Protein AF-A0A963L9Z6-F1 (afdb_monomer_lite)

pLDDT: mean 83.85, std 10.52, range [50.72, 97.0]

Radius of gyration: 15.03 Å; chains: 1; bounding box: 38×27×34 Å

Sequence (95 aa):
MQNASGVPMLTDLGASFPVASTTNVLTLTLLAAPNSSEIGVRVVEEVSGAVVEVMLDSDIPAATQLLSPRNFMNNGATAAAVAYDCSGVYVETDY

Secondary structure (DSSP, 8-state):
---SSSPPPPPP--TTS-TT-SS--EEEEEE--TT-S-EEEEEEETTTTEEEEEEE-SSPPPTTSPP--------TT-SS------S--------

Foldseek 3Di:
DAPVPDDDDDDDLDDVDDPDDPPWDKDWDWDDAQQDLKIWIWIATVPVRDIDIDIDNPRDDGSPDDDDDDDDFDDVPDPDDTDDDDPDDDDDDDD

Structure (mmCIF, N/CA/C/O backbone):
data_AF-A0A963L9Z6-F1
#
_entry.id   AF-A0A963L9Z6-F1
#
loop_
_atom_site.group_PDB
_atom_site.id
_atom_site.type_symbol
_atom_site.label_atom_id
_atom_site.label_alt_id
_atom_site.label_comp_id
_atom_site.label_asym_id
_atom_site.label_entity_id
_atom_site.label_seq_id
_atom_site.pdbx_PDB_ins_code
_atom_site.Cartn_x
_atom_site.Cartn_y
_atom_site.Cartn_z
_atom_site.occupancy
_atom_site.B_iso_or_equiv
_atom_site.auth_seq_id
_atom_site.auth_comp_id
_atom_site.auth_asym_id
_atom_site.auth_atom_id
_atom_site.pdbx_PDB_model_num
ATOM 1 N N . MET A 1 1 ? -1.878 7.179 -8.883 1.00 50.72 1 MET A N 1
ATOM 2 C CA . MET A 1 1 ? -1.533 8.375 -9.684 1.00 50.72 1 MET A CA 1
ATOM 3 C C . MET A 1 1 ? -2.159 8.198 -11.053 1.00 50.72 1 MET A C 1
ATOM 5 O O . MET A 1 1 ? -2.021 7.115 -11.585 1.00 50.72 1 MET A O 1
ATOM 9 N N . GLN A 1 2 ? -2.871 9.200 -11.570 1.00 52.91 2 GLN A N 1
ATOM 10 C CA . GLN A 1 2 ? -3.511 9.175 -12.893 1.00 52.91 2 GLN A CA 1
ATOM 11 C C . GLN A 1 2 ? -2.889 10.277 -13.760 1.00 52.91 2 GLN A C 1
ATOM 13 O O . GLN A 1 2 ? -2.501 11.318 -13.227 1.00 52.91 2 GLN A O 1
ATOM 18 N N . ASN A 1 3 ? -2.858 10.091 -15.080 1.00 52.16 3 ASN A N 1
ATOM 19 C CA . ASN A 1 3 ? -2.522 11.126 -16.076 1.00 52.16 3 ASN A CA 1
ATOM 20 C C . ASN A 1 3 ? -3.589 12.249 -16.183 1.00 52.16 3 ASN A C 1
ATOM 22 O O . ASN A 1 3 ? -3.510 13.090 -17.074 1.00 52.16 3 ASN A O 1
ATOM 26 N N . ALA A 1 4 ? -4.583 12.247 -15.283 1.00 52.44 4 ALA A N 1
ATOM 27 C CA . ALA A 1 4 ? -5.724 13.160 -15.196 1.00 52.44 4 ALA A CA 1
ATOM 28 C C . ALA A 1 4 ? -6.653 13.200 -16.429 1.00 52.44 4 ALA A C 1
ATOM 30 O O . ALA A 1 4 ? -7.527 14.061 -16.488 1.00 52.44 4 ALA A O 1
ATOM 31 N N . SER A 1 5 ? -6.501 12.270 -17.381 1.00 61.84 5 SER A N 1
ATOM 32 C CA . SER A 1 5 ? -7.333 12.178 -18.590 1.00 61.84 5 SER A CA 1
ATOM 33 C C . SER A 1 5 ? -8.230 10.932 -18.638 1.00 61.84 5 SER A C 1
ATOM 35 O O . SER A 1 5 ? -9.165 10.913 -19.439 1.00 61.84 5 SER A O 1
ATOM 37 N N . GLY A 1 6 ? -7.952 9.902 -17.832 1.00 61.50 6 GLY A N 1
ATOM 38 C CA . GLY A 1 6 ? -8.735 8.661 -17.752 1.00 61.50 6 GLY A CA 1
ATOM 39 C C . GLY A 1 6 ? -9.792 8.674 -16.640 1.00 61.50 6 GLY A C 1
ATOM 40 O O . GLY A 1 6 ? -9.677 9.416 -15.664 1.00 61.50 6 GLY A O 1
ATOM 41 N N . VAL A 1 7 ? -10.835 7.848 -16.783 1.00 67.38 7 VAL A N 1
ATOM 42 C CA . VAL A 1 7 ? -11.749 7.526 -15.675 1.00 67.38 7 VAL A CA 1
ATOM 43 C C . VAL A 1 7 ? -11.047 6.476 -14.814 1.00 67.38 7 VAL A C 1
ATOM 45 O O . VAL A 1 7 ? -10.752 5.403 -15.338 1.00 67.38 7 VAL A O 1
ATOM 48 N N . PRO A 1 8 ? -10.781 6.730 -13.521 1.00 66.00 8 PRO A N 1
ATOM 49 C CA . PRO A 1 8 ? -10.142 5.733 -12.679 1.00 66.00 8 PRO A CA 1
ATOM 50 C C . PRO A 1 8 ? -10.985 4.465 -12.626 1.00 66.00 8 PRO A C 1
ATOM 52 O O . PRO A 1 8 ? -12.170 4.516 -12.288 1.00 66.00 8 PRO A O 1
ATOM 55 N N . MET A 1 9 ? -10.358 3.324 -12.905 1.00 70.88 9 MET A N 1
ATOM 56 C CA . MET A 1 9 ? -10.976 2.035 -12.639 1.00 70.88 9 MET A CA 1
ATOM 57 C C . MET A 1 9 ? -11.100 1.856 -11.122 1.00 70.88 9 MET A C 1
ATOM 59 O O . MET A 1 9 ? -10.106 1.841 -10.394 1.00 70.88 9 MET A O 1
ATOM 63 N N . LEU A 1 10 ? -12.338 1.770 -10.638 1.00 78.00 10 LEU A N 1
ATOM 64 C CA . LEU A 1 10 ? -12.641 1.501 -9.236 1.00 78.00 10 LEU A CA 1
ATOM 65 C C . LEU A 1 10 ? -12.721 -0.012 -9.034 1.00 78.00 10 LEU A C 1
ATOM 67 O O . LEU A 1 10 ? -13.474 -0.686 -9.734 1.00 78.00 10 LEU A O 1
ATOM 71 N N . THR A 1 11 ? -11.969 -0.532 -8.067 1.00 83.81 11 THR A N 1
ATOM 72 C CA . THR A 1 11 ? -12.112 -1.919 -7.611 1.00 83.81 11 THR A CA 1
ATOM 73 C C . THR A 1 11 ? -12.847 -1.922 -6.279 1.00 83.81 11 THR A C 1
ATOM 75 O O . THR A 1 11 ? -12.398 -1.283 -5.328 1.00 83.81 11 THR A O 1
ATOM 78 N N . ASP A 1 12 ? -13.968 -2.637 -6.212 1.00 88.06 12 ASP A N 1
ATOM 79 C CA . ASP A 1 12 ? -14.643 -2.927 -4.948 1.00 88.06 12 ASP A CA 1
ATOM 80 C C . ASP A 1 12 ? -13.901 -4.060 -4.223 1.00 88.06 12 ASP A C 1
ATOM 82 O O . ASP A 1 12 ? -13.741 -5.151 -4.769 1.00 88.06 12 ASP A O 1
ATOM 86 N N . LEU A 1 13 ? -13.430 -3.792 -3.003 1.00 88.50 13 LEU A N 1
ATOM 87 C CA . LEU A 1 13 ? -12.720 -4.768 -2.169 1.00 88.50 13 LEU A CA 1
ATOM 88 C C . LEU A 1 13 ? -13.682 -5.684 -1.392 1.00 88.50 13 LEU A C 1
ATOM 90 O O . LEU A 1 13 ? -13.262 -6.691 -0.824 1.00 88.50 13 LEU A O 1
ATOM 94 N N . GLY A 1 14 ? -14.977 -5.359 -1.377 1.00 89.75 14 GLY A N 1
ATOM 95 C CA . GLY A 1 14 ? -16.006 -6.130 -0.697 1.00 89.75 14 GLY A CA 1
ATOM 96 C C . GLY A 1 14 ? -16.056 -5.917 0.820 1.00 89.75 14 GLY A C 1
ATOM 97 O O . GLY A 1 14 ? -15.278 -5.181 1.426 1.00 89.75 14 GLY A O 1
ATOM 98 N N . ALA A 1 15 ? -17.016 -6.592 1.457 1.00 89.75 15 ALA A N 1
ATOM 99 C CA . ALA A 1 15 ? -17.387 -6.355 2.856 1.00 89.75 15 ALA A CA 1
ATOM 100 C C . ALA A 1 15 ? -16.293 -6.692 3.888 1.00 89.75 15 ALA A C 1
ATOM 102 O O . ALA A 1 15 ? -16.364 -6.220 5.021 1.00 89.75 15 ALA A O 1
ATOM 103 N N . SER A 1 16 ? -15.287 -7.488 3.514 1.00 91.88 16 SER A N 1
ATOM 104 C CA . SER A 1 16 ? -14.157 -7.833 4.387 1.00 91.88 16 SER A CA 1
ATOM 105 C C . SER A 1 16 ? -13.175 -6.675 4.612 1.00 91.88 16 SER A C 1
ATOM 107 O O . SER A 1 16 ? -12.308 -6.795 5.469 1.00 91.88 16 SER A O 1
ATOM 109 N N . PHE A 1 17 ? -13.319 -5.554 3.892 1.00 91.56 17 PHE A N 1
ATOM 110 C CA . PHE A 1 17 ? -12.474 -4.361 4.012 1.00 91.56 17 PHE A CA 1
ATOM 111 C C . PHE A 1 17 ? -13.308 -3.167 4.516 1.00 91.56 17 PHE A C 1
ATOM 113 O O . PHE A 1 17 ? -13.852 -2.399 3.718 1.00 91.56 17 PHE A O 1
ATOM 120 N N . PRO A 1 18 ? -13.467 -2.999 5.842 1.00 86.69 18 PRO A N 1
ATOM 121 C CA . PRO A 1 18 ? -14.347 -1.979 6.405 1.00 86.69 18 PRO A CA 1
ATOM 122 C C . PRO A 1 18 ? -13.786 -0.560 6.224 1.00 86.69 18 PRO A C 1
ATOM 124 O O . PRO A 1 18 ? -12.678 -0.248 6.650 1.00 86.69 18 PRO A O 1
ATOM 127 N N . VAL A 1 19 ? -14.597 0.340 5.663 1.00 79.19 19 VAL A N 1
ATOM 128 C CA . VAL A 1 19 ? -14.187 1.702 5.247 1.00 79.19 19 VAL A CA 1
ATOM 129 C C . VAL A 1 19 ? -14.221 2.747 6.382 1.00 79.19 19 VAL A C 1
ATOM 131 O O . VAL A 1 19 ? -13.854 3.900 6.179 1.00 79.19 19 VAL A O 1
ATOM 134 N N . ALA A 1 20 ? -14.676 2.365 7.580 1.00 77.56 20 ALA A N 1
ATOM 135 C CA . ALA A 1 20 ? -14.857 3.266 8.728 1.00 77.56 20 ALA A CA 1
ATOM 136 C C . ALA A 1 20 ? -14.451 2.626 10.068 1.00 77.56 20 ALA A C 1
ATOM 138 O O . ALA A 1 20 ? -14.968 2.991 11.125 1.00 77.56 20 ALA A O 1
ATOM 139 N N . SER A 1 21 ? -13.561 1.635 10.034 1.00 81.12 21 SER A N 1
ATOM 140 C CA . SER A 1 21 ? -13.046 1.049 11.267 1.00 81.12 21 SER A CA 1
ATOM 141 C C . SER A 1 21 ? -11.925 1.895 11.860 1.00 81.12 21 SER A C 1
ATOM 143 O O . SER A 1 21 ? -11.061 2.388 11.144 1.00 81.12 21 SER A O 1
ATOM 145 N N . THR A 1 22 ? -11.914 2.005 13.187 1.00 84.25 22 THR A N 1
ATOM 146 C CA . THR A 1 22 ? -10.843 2.642 13.968 1.00 84.25 22 THR A CA 1
ATOM 147 C C . THR A 1 22 ? -9.832 1.638 14.526 1.00 84.25 22 THR A C 1
ATOM 149 O O . THR A 1 22 ? -8.934 2.020 15.270 1.00 84.25 22 THR A O 1
ATOM 152 N N . THR A 1 23 ? -10.000 0.347 14.224 1.00 89.44 23 THR A N 1
ATOM 153 C CA . THR A 1 23 ? -9.195 -0.745 14.808 1.00 89.44 23 THR A CA 1
ATOM 154 C C . THR A 1 23 ? -8.509 -1.623 13.769 1.00 89.44 23 THR A C 1
ATOM 156 O O . THR A 1 23 ? -7.626 -2.401 14.118 1.00 89.44 23 THR A O 1
ATOM 159 N N . ASN A 1 24 ? -8.902 -1.498 12.501 1.00 91.94 24 ASN A N 1
ATOM 160 C CA . ASN A 1 24 ? -8.323 -2.260 11.405 1.00 91.94 24 ASN A CA 1
ATOM 161 C C . AS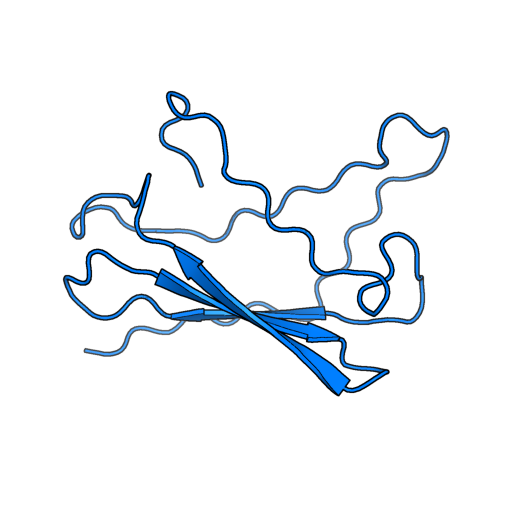N A 1 24 ? -7.116 -1.528 10.815 1.00 91.94 24 ASN A C 1
ATOM 163 O O . ASN A 1 24 ? -7.073 -0.298 10.778 1.00 91.94 24 ASN A O 1
ATOM 167 N N . VAL A 1 25 ? -6.158 -2.306 10.319 1.00 92.38 25 VAL A N 1
ATOM 168 C CA . VAL A 1 25 ? -4.982 -1.815 9.598 1.00 92.38 25 VAL A CA 1
ATOM 169 C C . VAL A 1 25 ? -4.963 -2.490 8.237 1.00 92.38 25 VAL A C 1
ATOM 171 O O . VAL A 1 25 ? -5.208 -3.691 8.132 1.00 92.38 25 VAL A O 1
ATOM 174 N N . LEU A 1 26 ? -4.686 -1.708 7.196 1.00 93.44 26 LEU A N 1
ATOM 175 C CA . LEU A 1 26 ? -4.514 -2.218 5.843 1.00 93.44 26 LEU A CA 1
ATOM 176 C C . LEU A 1 26 ? -3.039 -2.168 5.457 1.00 93.44 26 LEU A C 1
ATOM 178 O O . LEU A 1 26 ? -2.406 -1.117 5.577 1.00 93.44 26 LEU A O 1
ATOM 182 N N . THR A 1 27 ? -2.531 -3.270 4.914 1.00 95.00 27 THR A N 1
ATOM 183 C CA . THR A 1 27 ? -1.240 -3.294 4.220 1.00 95.00 27 THR A CA 1
ATOM 184 C C . THR A 1 27 ? -1.483 -3.292 2.720 1.00 95.00 27 THR A C 1
ATOM 186 O O . THR A 1 27 ? -2.133 -4.189 2.185 1.00 95.00 27 THR A O 1
ATOM 189 N N . LEU A 1 28 ? -0.943 -2.282 2.038 1.00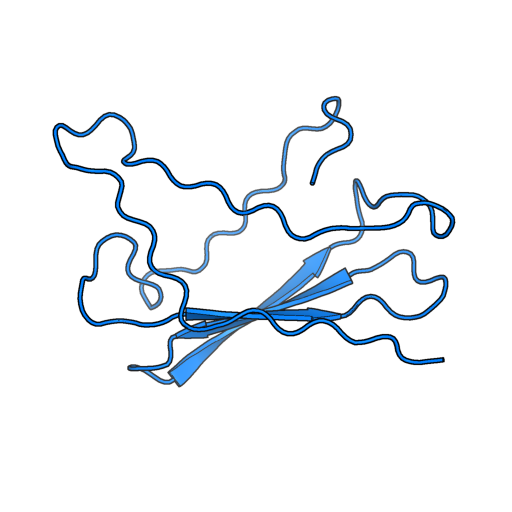 93.50 28 LEU A N 1
ATOM 190 C CA . LEU A 1 28 ? -0.924 -2.183 0.581 1.00 93.50 28 LEU A CA 1
ATOM 191 C C . LEU A 1 28 ? 0.467 -2.556 0.062 1.00 93.50 28 LEU A C 1
ATOM 193 O O . LEU A 1 28 ? 1.460 -1.942 0.448 1.00 93.50 28 LEU A O 1
ATOM 197 N N . THR A 1 29 ? 0.526 -3.507 -0.865 1.00 94.31 29 THR A N 1
ATOM 198 C CA . THR A 1 29 ? 1.732 -3.860 -1.618 1.00 94.31 29 THR A CA 1
ATOM 199 C C . THR A 1 29 ? 1.510 -3.566 -3.096 1.00 94.31 29 THR A C 1
ATOM 201 O O . THR A 1 29 ? 0.495 -3.963 -3.669 1.00 94.31 29 THR A O 1
ATOM 204 N N . LEU A 1 30 ? 2.469 -2.869 -3.705 1.00 91.06 30 LEU A N 1
ATOM 205 C CA . LEU A 1 30 ? 2.498 -2.571 -5.133 1.00 91.06 30 LEU A CA 1
ATOM 206 C C . LEU A 1 30 ? 3.776 -3.162 -5.724 1.00 91.06 30 LEU A C 1
ATOM 208 O O . LEU A 1 30 ? 4.864 -2.862 -5.238 1.00 91.06 30 LEU A O 1
ATOM 212 N N . LEU A 1 31 ? 3.638 -3.967 -6.773 1.00 91.19 31 LEU A N 1
ATOM 213 C CA . LEU A 1 31 ? 4.747 -4.552 -7.516 1.00 91.19 31 LEU A CA 1
ATOM 214 C C . LEU A 1 31 ? 4.720 -4.024 -8.949 1.00 91.19 31 LEU A C 1
ATOM 216 O O . LEU A 1 31 ? 3.777 -4.282 -9.692 1.00 91.19 31 LEU A O 1
ATOM 220 N N . ALA A 1 32 ? 5.774 -3.320 -9.345 1.00 88.25 32 ALA A N 1
ATOM 221 C CA . ALA A 1 32 ? 5.984 -2.877 -10.716 1.00 88.25 32 ALA A CA 1
ATOM 222 C C . ALA A 1 32 ? 7.315 -3.451 -11.207 1.00 88.25 32 ALA A C 1
ATOM 224 O O . ALA A 1 32 ? 8.377 -2.930 -10.868 1.00 88.25 32 ALA A O 1
ATOM 225 N N . ALA A 1 33 ? 7.264 -4.551 -11.962 1.00 86.94 33 ALA A N 1
ATOM 226 C CA . ALA A 1 33 ? 8.483 -5.177 -12.465 1.00 86.94 33 ALA A CA 1
ATOM 227 C C . ALA A 1 33 ? 9.177 -4.267 -13.504 1.00 86.94 33 ALA A C 1
ATOM 229 O O . ALA A 1 33 ? 8.492 -3.510 -14.206 1.00 86.94 33 ALA A O 1
ATOM 230 N N . PRO A 1 34 ? 10.515 -4.334 -13.649 1.00 85.06 34 PRO A N 1
ATOM 231 C CA . PRO A 1 34 ? 11.240 -3.504 -14.608 1.00 85.06 34 PRO A CA 1
ATOM 232 C C . PRO A 1 34 ? 10.672 -3.621 -16.030 1.00 85.06 34 PRO A C 1
ATOM 234 O O . PRO A 1 34 ? 10.563 -4.716 -16.579 1.00 85.06 34 PRO A O 1
ATOM 237 N N . ASN A 1 35 ? 10.334 -2.480 -16.641 1.00 83.62 35 ASN A N 1
ATOM 238 C CA . ASN A 1 35 ? 9.735 -2.374 -17.983 1.00 83.62 35 ASN A CA 1
ATOM 239 C C . ASN A 1 35 ? 8.383 -3.093 -18.169 1.00 83.62 35 ASN A C 1
ATOM 241 O O . ASN A 1 35 ? 7.958 -3.299 -19.306 1.00 83.62 35 ASN A O 1
ATOM 245 N N . SER A 1 36 ? 7.705 -3.462 -17.081 1.00 86.00 36 SER A N 1
ATOM 246 C CA . SER A 1 36 ? 6.362 -4.036 -17.136 1.00 86.00 36 SER A CA 1
ATOM 247 C C . SER A 1 36 ? 5.338 -2.999 -17.600 1.00 86.00 36 SER A C 1
ATOM 249 O O . SER A 1 36 ? 5.427 -1.822 -17.246 1.00 86.00 36 SER A O 1
ATOM 251 N N . SER A 1 37 ? 4.336 -3.445 -18.358 1.00 87.06 37 SER A N 1
ATOM 252 C CA . SER A 1 37 ? 3.119 -2.669 -18.634 1.00 87.06 37 SER A CA 1
ATOM 253 C C . SER A 1 37 ? 2.017 -2.918 -17.602 1.00 87.06 37 SER A C 1
ATOM 255 O O . SER A 1 37 ? 0.908 -2.432 -17.783 1.00 87.06 37 SER A O 1
ATOM 257 N N . GLU A 1 38 ? 2.307 -3.686 -16.552 1.00 89.00 38 GLU A N 1
ATOM 258 C CA . GLU A 1 38 ? 1.361 -4.084 -15.513 1.00 89.00 38 GLU A CA 1
ATOM 259 C C . GLU A 1 38 ? 1.905 -3.776 -14.115 1.00 89.00 38 GLU A C 1
ATOM 261 O O . GLU A 1 38 ? 3.115 -3.870 -13.866 1.00 89.00 38 GLU A O 1
ATOM 266 N N . ILE A 1 39 ? 0.996 -3.456 -13.192 1.00 88.88 39 ILE A N 1
ATOM 267 C CA . ILE A 1 39 ? 1.280 -3.291 -11.763 1.00 88.88 39 ILE A CA 1
ATOM 268 C C . ILE A 1 39 ? 0.435 -4.292 -10.977 1.00 88.88 39 ILE A C 1
ATOM 270 O O . ILE A 1 39 ? -0.795 -4.251 -11.029 1.00 88.88 39 ILE A O 1
ATOM 274 N N . GLY A 1 40 ? 1.103 -5.145 -10.203 1.00 92.06 40 GLY A N 1
ATOM 275 C CA . GLY A 1 40 ? 0.458 -6.012 -9.226 1.00 92.06 40 GLY A CA 1
ATOM 276 C C . GLY A 1 40 ? 0.0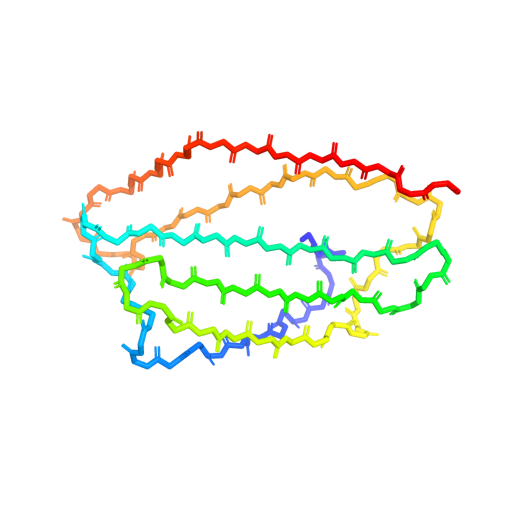89 -5.232 -7.973 1.00 92.06 40 GLY A C 1
ATOM 277 O O . GLY A 1 40 ? 0.915 -4.515 -7.408 1.00 92.06 40 GLY A O 1
ATOM 278 N N . VAL A 1 41 ? -1.152 -5.380 -7.528 1.00 92.56 41 VAL A N 1
ATOM 279 C CA . VAL A 1 41 ? -1.686 -4.761 -6.316 1.00 92.56 41 VAL A CA 1
ATOM 280 C C . VAL A 1 41 ? -2.145 -5.861 -5.380 1.00 92.56 41 VAL A C 1
ATOM 282 O O . VAL A 1 41 ? -2.920 -6.727 -5.775 1.00 92.56 41 VAL A O 1
ATOM 285 N N . ARG A 1 42 ? -1.715 -5.794 -4.123 1.00 95.50 42 ARG A N 1
ATOM 286 C CA . 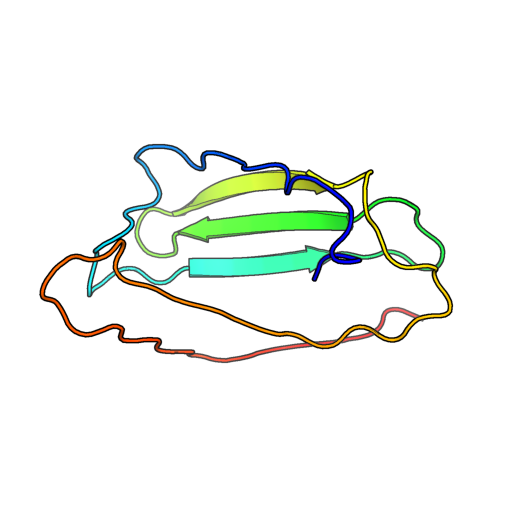ARG A 1 42 ? -2.200 -6.662 -3.052 1.00 95.50 42 ARG A CA 1
ATOM 287 C C . ARG A 1 42 ? -2.599 -5.821 -1.850 1.00 95.50 42 ARG A C 1
ATOM 289 O O . ARG A 1 42 ? -1.827 -4.973 -1.408 1.00 95.50 42 ARG A O 1
ATOM 296 N N . VAL A 1 43 ? -3.789 -6.071 -1.317 1.00 95.50 43 VAL A N 1
ATOM 297 C CA . VAL A 1 43 ? -4.289 -5.442 -0.091 1.00 95.50 43 VAL A CA 1
ATOM 298 C C . VAL A 1 43 ? -4.587 -6.530 0.925 1.00 95.50 43 VAL A C 1
ATOM 300 O O . VAL A 1 43 ? -5.286 -7.493 0.611 1.00 95.50 43 VAL A O 1
ATOM 303 N N . VAL A 1 44 ? -4.062 -6.368 2.136 1.00 97.00 44 VAL A N 1
ATOM 304 C CA . VAL A 1 44 ? -4.345 -7.235 3.283 1.00 97.00 44 VAL A CA 1
ATOM 305 C C . VAL A 1 44 ? -5.060 -6.424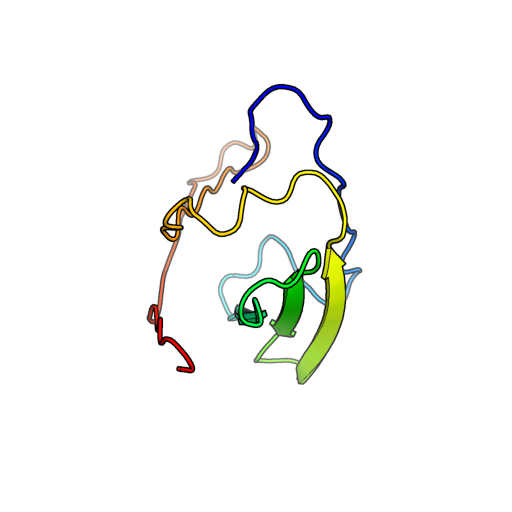 4.347 1.00 97.00 44 VAL A C 1
ATOM 307 O O . VAL A 1 44 ? -4.607 -5.337 4.699 1.00 97.00 44 VAL A O 1
ATOM 310 N N . GLU A 1 45 ? -6.164 -6.954 4.860 1.00 96.31 45 GLU A N 1
ATOM 311 C CA . GLU A 1 45 ? -6.773 -6.476 6.096 1.00 96.31 45 GLU A CA 1
ATOM 312 C C . GLU A 1 45 ? -6.177 -7.275 7.259 1.00 96.31 45 GLU A C 1
ATOM 314 O O . GLU A 1 45 ? -6.423 -8.471 7.395 1.00 96.31 45 GLU A O 1
ATOM 319 N N . GLU A 1 46 ? -5.342 -6.628 8.068 1.00 95.62 46 GLU A N 1
ATOM 320 C CA . GLU A 1 46 ? -4.447 -7.308 9.012 1.00 95.62 46 GLU A CA 1
ATOM 321 C C . GLU A 1 46 ? -5.170 -7.933 10.215 1.00 95.62 46 GLU A C 1
ATOM 323 O O . GLU A 1 46 ? -4.616 -8.805 10.881 1.00 95.62 46 GLU A O 1
ATOM 328 N N . VAL A 1 47 ? -6.410 -7.526 10.514 1.00 94.62 47 VAL A N 1
ATOM 329 C CA . VAL A 1 47 ? -7.173 -8.088 11.642 1.00 94.62 47 VAL A CA 1
ATOM 330 C C . VAL A 1 47 ? -7.860 -9.400 11.259 1.00 94.62 47 VAL A C 1
ATOM 332 O O . VAL A 1 47 ? -7.800 -10.376 12.004 1.00 94.62 47 VAL A O 1
ATOM 335 N N . SER A 1 48 ? -8.533 -9.436 10.111 1.00 94.62 48 SER A N 1
ATOM 336 C CA . SER A 1 48 ? -9.259 -10.603 9.595 1.00 94.62 48 SER A CA 1
ATOM 337 C C . SER A 1 48 ? -8.389 -11.520 8.737 1.00 94.62 48 SER A C 1
ATOM 339 O O . SER A 1 48 ? -8.755 -12.674 8.517 1.00 94.62 48 SER A O 1
ATOM 341 N N . GLY A 1 49 ? -7.256 -11.020 8.239 1.00 96.00 49 GLY A N 1
ATOM 342 C CA . GLY A 1 49 ? -6.394 -11.715 7.288 1.00 96.00 49 GLY A CA 1
ATOM 343 C C . GLY A 1 49 ? -6.973 -11.791 5.872 1.00 96.00 49 GLY A C 1
ATOM 344 O O . GLY A 1 49 ? -6.469 -12.564 5.058 1.00 96.00 49 GLY A O 1
ATOM 345 N N . ALA A 1 50 ? -8.035 -11.038 5.565 1.00 96.81 50 ALA A N 1
ATOM 346 C CA . ALA A 1 50 ? -8.605 -10.993 4.223 1.00 96.81 50 ALA A CA 1
ATOM 347 C C . ALA A 1 50 ? -7.603 -10.400 3.222 1.00 96.8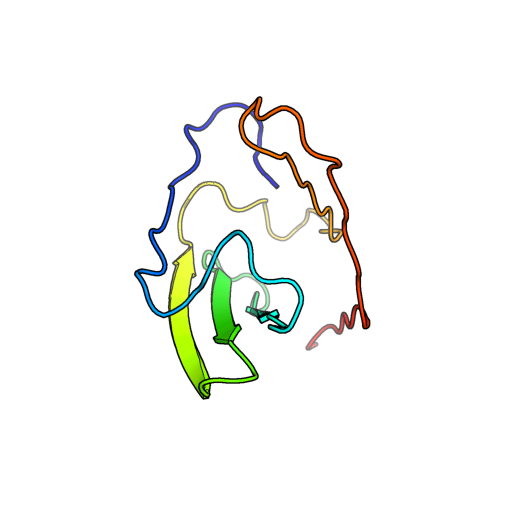1 50 ALA A C 1
ATOM 349 O O . ALA A 1 50 ? -6.892 -9.444 3.532 1.00 96.81 50 ALA A O 1
ATOM 350 N N . VAL A 1 51 ? -7.564 -10.956 2.008 1.00 96.75 51 VAL A N 1
ATOM 351 C CA . VAL A 1 51 ? -6.627 -10.548 0.953 1.00 96.75 51 VAL A CA 1
ATOM 352 C C . VAL A 1 51 ? -7.378 -10.313 -0.350 1.00 96.75 51 VAL A C 1
ATOM 354 O O . VAL A 1 51 ? -8.219 -11.123 -0.737 1.00 96.75 51 VAL A O 1
ATOM 357 N N . VAL A 1 52 ? -7.037 -9.224 -1.036 1.00 95.94 52 VAL A N 1
ATOM 358 C CA . VAL A 1 52 ? -7.447 -8.949 -2.418 1.00 95.94 52 VAL A CA 1
ATOM 359 C C . VAL A 1 52 ? -6.202 -8.701 -3.259 1.00 95.94 52 VAL A C 1
ATOM 361 O O . VAL A 1 52 ? -5.311 -7.956 -2.848 1.00 95.94 52 VAL A O 1
ATOM 364 N N . GLU A 1 53 ? -6.160 -9.316 -4.439 1.00 95.19 53 GLU A N 1
ATOM 365 C CA . GLU A 1 53 ? -5.105 -9.139 -5.436 1.00 95.19 53 GLU A CA 1
ATOM 366 C C . GLU A 1 53 ? -5.717 -8.688 -6.763 1.00 95.19 53 GLU A C 1
ATOM 368 O O . GLU A 1 53 ? -6.750 -9.207 -7.190 1.00 95.19 53 GLU A O 1
ATOM 373 N N . VAL A 1 54 ? -5.097 -7.696 -7.399 1.00 92.00 54 VAL A N 1
ATOM 374 C CA . VAL A 1 54 ? -5.565 -7.079 -8.646 1.00 92.00 54 VAL A CA 1
ATOM 375 C C . VAL A 1 54 ? -4.362 -6.769 -9.526 1.00 92.00 54 VAL A C 1
ATOM 377 O O . VAL A 1 54 ? -3.314 -6.368 -9.024 1.00 92.00 54 VAL A O 1
ATOM 380 N N . MET A 1 55 ? -4.525 -6.909 -10.839 1.00 91.19 55 MET A N 1
ATOM 381 C CA . MET A 1 55 ? -3.575 -6.388 -11.819 1.00 91.19 55 MET A CA 1
ATOM 382 C C . MET A 1 55 ? -4.128 -5.111 -12.438 1.00 91.19 55 MET A C 1
ATOM 384 O O . MET A 1 55 ? -5.290 -5.062 -12.840 1.00 91.19 55 MET A O 1
ATOM 388 N N . LEU A 1 56 ? -3.291 -4.082 -12.502 1.00 87.88 56 LEU A N 1
ATOM 389 C CA . LEU A 1 56 ? -3.552 -2.874 -13.274 1.00 87.88 56 LEU A CA 1
ATOM 390 C C . LEU A 1 56 ? -2.782 -2.982 -14.589 1.00 87.88 56 LEU A C 1
ATOM 392 O O . LEU A 1 56 ? -1.588 -3.264 -14.552 1.00 87.88 56 LEU A O 1
ATOM 396 N N . ASP A 1 57 ? -3.441 -2.732 -15.718 1.00 88.62 57 ASP A N 1
ATOM 397 C CA . ASP A 1 57 ? -2.868 -2.809 -17.074 1.00 88.62 57 ASP A CA 1
ATOM 398 C C . ASP A 1 57 ? -3.154 -1.553 -17.929 1.00 88.62 57 ASP A C 1
ATOM 400 O O . ASP A 1 57 ? -2.673 -1.417 -19.056 1.00 88.62 57 ASP A O 1
ATOM 404 N N . SER A 1 58 ? -3.904 -0.595 -17.382 1.00 83.69 58 SER A N 1
ATOM 405 C CA . SER A 1 58 ? -4.285 0.658 -18.034 1.00 83.69 58 SER A CA 1
ATOM 406 C C . SER A 1 58 ? -3.840 1.879 -17.229 1.00 83.69 58 SER A C 1
ATOM 408 O O . SER A 1 58 ? -3.707 1.819 -16.008 1.00 83.69 58 SER A O 1
ATOM 410 N N . ASP A 1 59 ? -3.664 3.022 -17.903 1.00 79.31 59 ASP A N 1
ATOM 411 C CA . ASP A 1 59 ? -3.280 4.304 -17.283 1.00 79.31 59 ASP A CA 1
ATOM 412 C C . ASP A 1 59 ? -1.977 4.254 -16.455 1.00 79.31 59 ASP A C 1
ATOM 414 O O . ASP A 1 59 ? -1.774 5.036 -15.519 1.00 79.31 59 ASP A O 1
ATOM 418 N N . ILE A 1 60 ? -1.061 3.359 -16.831 1.00 80.25 60 ILE A N 1
ATOM 419 C CA . ILE A 1 60 ? 0.250 3.208 -16.197 1.00 80.25 60 ILE A CA 1
ATOM 420 C C . ILE A 1 60 ? 1.248 4.216 -16.799 1.00 80.25 60 ILE A C 1
ATOM 422 O O . ILE A 1 60 ? 1.341 4.331 -18.025 1.00 80.25 60 ILE A O 1
ATOM 426 N N . PRO A 1 61 ? 1.993 4.976 -15.967 1.00 79.06 61 PRO A N 1
ATOM 427 C CA . PRO A 1 61 ? 3.046 5.877 -16.437 1.00 79.06 61 PRO A CA 1
ATOM 428 C C . PRO A 1 61 ? 4.121 5.148 -17.249 1.00 79.06 61 PRO A C 1
ATOM 430 O O . PRO A 1 61 ? 4.403 3.977 -17.014 1.00 79.06 61 PRO A O 1
ATOM 433 N N . ALA A 1 62 ? 4.770 5.853 -18.178 1.00 82.06 62 ALA A N 1
ATOM 434 C CA . ALA A 1 62 ? 5.873 5.265 -18.934 1.00 82.06 62 ALA A CA 1
ATOM 435 C C . ALA A 1 62 ? 7.004 4.823 -17.987 1.00 82.06 62 ALA A C 1
ATOM 437 O O . ALA A 1 62 ? 7.274 5.499 -16.997 1.00 82.06 62 ALA A O 1
ATOM 438 N N . ALA A 1 63 ? 7.724 3.748 -18.329 1.00 79.88 63 ALA A N 1
ATOM 439 C CA . ALA A 1 63 ? 8.800 3.185 -17.497 1.00 79.88 63 ALA A CA 1
ATOM 440 C C . ALA A 1 63 ? 9.953 4.168 -17.186 1.00 79.88 63 ALA A C 1
ATOM 442 O O . ALA A 1 63 ? 10.762 3.932 -16.295 1.00 79.88 63 ALA A O 1
ATOM 443 N N . THR A 1 64 ? 10.033 5.288 -17.908 1.00 81.94 64 THR A N 1
ATOM 444 C CA . THR A 1 64 ? 10.997 6.372 -17.676 1.00 81.94 64 THR A CA 1
ATOM 445 C C . THR A 1 64 ? 10.510 7.428 -16.679 1.00 81.94 64 THR A C 1
ATOM 447 O O . THR A 1 64 ? 11.261 8.342 -16.338 1.00 81.94 64 THR A O 1
ATOM 450 N N . GLN A 1 65 ? 9.263 7.343 -16.214 1.00 81.06 65 GLN A N 1
ATOM 451 C CA . GLN A 1 65 ? 8.694 8.259 -15.235 1.00 81.06 65 GLN A CA 1
ATOM 452 C C . GLN A 1 65 ? 8.873 7.698 -13.825 1.00 81.06 65 GLN A C 1
ATOM 454 O O . GLN A 1 65 ? 8.359 6.633 -13.493 1.00 81.06 65 GLN A O 1
ATOM 459 N N . LEU A 1 66 ? 9.570 8.450 -12.970 1.00 74.44 66 LEU A N 1
ATOM 460 C CA . LEU A 1 66 ? 9.693 8.109 -11.554 1.00 74.44 66 LEU A CA 1
ATOM 461 C C . LEU A 1 66 ? 8.331 8.212 -10.859 1.00 74.44 66 LEU A C 1
ATOM 463 O O . LEU A 1 66 ? 7.597 9.188 -11.036 1.00 74.44 66 LEU A O 1
ATOM 467 N N . LEU A 1 67 ? 8.025 7.218 -10.031 1.00 76.06 67 LEU A N 1
ATOM 468 C CA . LEU A 1 67 ? 6.829 7.190 -9.200 1.00 76.06 67 LEU A CA 1
ATOM 469 C C . LEU A 1 67 ? 7.146 7.715 -7.799 1.00 76.06 67 LEU A C 1
ATOM 471 O O . LEU A 1 67 ? 8.255 7.567 -7.290 1.00 76.06 67 LEU A O 1
ATOM 475 N N . SER A 1 68 ? 6.147 8.306 -7.153 1.00 81.56 68 SER A N 1
ATOM 476 C CA . SER A 1 68 ? 6.183 8.574 -5.716 1.00 81.56 68 SER A CA 1
ATOM 477 C C . SER A 1 68 ? 4.864 8.140 -5.066 1.00 81.56 68 SER A C 1
ATOM 479 O O . SER A 1 68 ? 3.816 8.168 -5.710 1.00 81.56 68 SER A O 1
ATOM 481 N N . PRO A 1 69 ? 4.852 7.701 -3.802 1.00 83.12 69 PRO A N 1
ATOM 482 C CA . PRO A 1 69 ? 3.594 7.449 -3.109 1.00 83.12 69 PRO A CA 1
ATOM 483 C C . PRO A 1 69 ? 2.846 8.765 -2.858 1.00 83.12 69 PRO A C 1
ATOM 485 O O . PRO A 1 69 ? 3.419 9.734 -2.361 1.00 83.12 69 PRO A O 1
ATOM 488 N N . ARG A 1 70 ? 1.553 8.812 -3.192 1.00 85.06 70 ARG A N 1
ATOM 489 C CA . ARG A 1 70 ? 0.650 9.911 -2.813 1.00 85.06 70 ARG A CA 1
ATOM 490 C C . ARG A 1 70 ? -0.668 9.331 -2.329 1.00 85.06 70 ARG A C 1
ATOM 492 O O . ARG A 1 70 ? -1.420 8.786 -3.136 1.00 85.06 70 ARG A O 1
ATOM 499 N N . ASN A 1 71 ? -0.938 9.504 -1.041 1.00 83.62 71 ASN A N 1
ATOM 500 C CA . ASN A 1 71 ? -2.127 8.969 -0.391 1.00 83.62 71 ASN A CA 1
ATOM 501 C C . ASN A 1 71 ? -3.135 10.096 -0.166 1.00 83.62 71 ASN A C 1
ATOM 503 O O . ASN A 1 71 ? -2.772 11.196 0.248 1.00 83.62 71 ASN A O 1
ATOM 507 N N . PHE A 1 72 ? -4.399 9.815 -0.470 1.00 83.12 72 PHE A N 1
ATOM 508 C CA . PHE A 1 72 ? -5.507 10.753 -0.336 1.00 83.12 72 PHE A CA 1
ATOM 509 C C . PHE A 1 72 ? -6.624 10.082 0.453 1.00 83.12 72 PHE A C 1
ATOM 511 O O . PHE A 1 72 ? -6.916 8.909 0.229 1.00 83.12 72 PHE A O 1
ATOM 518 N N . MET A 1 73 ? -7.273 10.833 1.338 1.00 82.06 73 MET A N 1
ATOM 519 C CA . MET A 1 73 ? -8.425 10.362 2.097 1.00 82.06 73 MET A CA 1
ATOM 520 C C . MET A 1 73 ? -9.516 11.428 2.108 1.00 82.06 73 MET A C 1
ATOM 522 O O . MET A 1 73 ? -9.235 12.625 2.063 1.00 82.06 73 MET A O 1
ATOM 526 N N . ASN A 1 74 ? -10.767 10.986 2.148 1.00 83.00 74 ASN A N 1
ATOM 527 C CA . ASN A 1 74 ? -11.940 11.827 2.336 1.00 83.00 74 ASN A CA 1
ATOM 528 C C . ASN A 1 74 ? -13.009 11.032 3.104 1.00 83.00 74 ASN A C 1
ATOM 530 O O . ASN A 1 74 ? -12.925 9.813 3.201 1.00 83.00 74 ASN A O 1
ATOM 534 N N . ASN A 1 75 ? -14.010 11.724 3.638 1.00 79.12 75 ASN A N 1
ATOM 535 C CA . ASN A 1 75 ? -15.102 11.152 4.436 1.00 79.12 75 ASN A CA 1
ATOM 536 C C . ASN A 1 75 ? -16.438 11.087 3.664 1.00 79.12 75 ASN A C 1
ATOM 538 O O . ASN A 1 75 ? -17.509 11.064 4.278 1.00 79.12 75 ASN A O 1
ATOM 542 N N . GLY A 1 76 ? -16.401 11.162 2.328 1.00 80.06 76 GLY A N 1
ATOM 543 C CA . GLY A 1 76 ? -17.599 11.123 1.487 1.00 80.06 76 GLY A CA 1
ATOM 544 C C . GLY A 1 76 ? -18.625 12.224 1.782 1.00 80.06 76 GLY A C 1
ATOM 545 O O . GLY A 1 76 ? -19.818 11.973 1.664 1.00 80.06 76 GLY A O 1
ATOM 546 N N . ALA A 1 77 ? -18.182 13.416 2.202 1.00 80.12 77 ALA A N 1
ATOM 547 C CA . ALA A 1 77 ? -19.036 14.544 2.606 1.00 80.12 77 ALA A CA 1
ATOM 548 C C . ALA A 1 77 ? -19.878 14.319 3.883 1.00 80.12 77 ALA A C 1
ATOM 550 O O . ALA A 1 77 ? -20.800 15.083 4.169 1.00 80.12 77 ALA A O 1
ATOM 551 N N . THR A 1 78 ? -19.538 13.314 4.693 1.00 77.75 78 THR A N 1
ATOM 552 C CA . THR A 1 78 ? -20.117 13.122 6.031 1.00 77.75 78 THR A CA 1
ATOM 553 C C . THR A 1 78 ? -19.554 14.166 7.003 1.00 77.75 78 THR A C 1
ATOM 555 O O . THR A 1 78 ? -18.403 14.579 6.880 1.00 77.75 78 THR A O 1
ATOM 558 N N . ALA A 1 79 ? -20.320 14.583 8.015 1.00 74.25 79 ALA A N 1
ATOM 559 C CA . ALA A 1 79 ? -19.843 15.489 9.067 1.00 74.25 79 ALA A CA 1
ATOM 560 C C . ALA A 1 79 ? -18.927 14.771 10.088 1.00 74.25 79 ALA A C 1
ATOM 562 O O . ALA A 1 79 ? -19.236 14.694 11.273 1.00 74.25 79 ALA A O 1
ATOM 563 N N . ALA A 1 80 ? -17.811 14.214 9.619 1.00 73.75 80 ALA A N 1
ATOM 564 C CA . ALA A 1 80 ? -16.797 13.537 10.428 1.00 73.75 80 ALA A CA 1
ATOM 565 C C . ALA A 1 80 ? -15.397 14.073 10.094 1.00 73.75 80 ALA A C 1
ATOM 567 O O . ALA A 1 80 ? -15.184 14.623 9.018 1.00 73.75 80 ALA A O 1
ATOM 568 N N . ALA A 1 81 ? -14.419 13.919 10.985 1.00 77.44 81 ALA A N 1
ATOM 569 C CA . ALA A 1 81 ? -13.037 14.257 10.648 1.00 77.44 81 ALA A CA 1
ATOM 570 C C . ALA A 1 81 ? -12.476 13.269 9.607 1.00 77.44 81 ALA A C 1
ATOM 572 O O . ALA A 1 81 ? -12.757 12.073 9.670 1.00 77.44 81 ALA A O 1
ATOM 573 N N . VAL A 1 82 ? -11.672 13.764 8.663 1.00 83.38 82 VAL A N 1
ATOM 574 C CA . VAL A 1 82 ? -10.825 12.911 7.816 1.00 83.38 82 VAL A CA 1
ATOM 575 C C . VAL A 1 82 ? -9.528 12.677 8.584 1.00 83.38 82 VAL A C 1
ATOM 577 O O . VAL A 1 82 ? -8.775 13.625 8.800 1.00 83.38 82 VAL A O 1
ATOM 580 N N . ALA A 1 83 ? -9.288 11.443 9.020 1.00 82.81 83 ALA A N 1
ATOM 581 C CA . ALA A 1 83 ? -8.096 11.068 9.774 1.00 82.81 83 ALA A CA 1
ATOM 582 C C . ALA A 1 83 ? -7.336 9.975 9.023 1.00 82.81 83 ALA A C 1
ATOM 584 O O . ALA A 1 83 ? -7.898 8.923 8.742 1.00 82.81 83 ALA A O 1
ATOM 585 N N . TYR A 1 84 ? -6.072 10.244 8.698 1.00 84.62 84 TYR A N 1
ATOM 586 C CA . TYR A 1 84 ? -5.188 9.310 8.010 1.00 84.62 84 TYR A CA 1
ATOM 587 C C . TYR A 1 84 ? -3.996 8.993 8.911 1.00 84.62 84 TYR A C 1
ATOM 589 O O . TYR A 1 84 ? -3.153 9.861 9.143 1.00 84.62 84 TYR A O 1
ATOM 597 N N . ASP A 1 85 ? -3.926 7.745 9.371 1.00 87.06 85 ASP A N 1
ATOM 598 C CA . ASP A 1 85 ? -2.814 7.220 10.159 1.00 87.06 85 ASP A CA 1
ATOM 599 C C . ASP A 1 85 ? -1.985 6.255 9.305 1.00 87.06 85 ASP A C 1
ATOM 601 O O . ASP A 1 85 ? -2.511 5.340 8.672 1.00 87.06 85 ASP A O 1
ATOM 605 N N . CYS A 1 86 ? -0.668 6.464 9.273 1.00 89.00 86 CYS A N 1
ATOM 606 C CA . CYS A 1 86 ? 0.257 5.687 8.453 1.00 89.00 86 CYS A CA 1
ATOM 607 C C . CYS A 1 86 ? 1.336 5.059 9.328 1.00 89.00 86 CYS A C 1
ATOM 609 O O . CYS A 1 86 ? 2.253 5.752 9.768 1.00 89.00 86 CYS A O 1
ATOM 611 N N . SER A 1 87 ? 1.255 3.744 9.545 1.00 90.44 87 SER A N 1
ATOM 612 C CA . SER A 1 87 ? 2.243 3.023 10.360 1.00 90.44 87 SER A CA 1
ATOM 613 C C . SER A 1 87 ? 3.635 2.982 9.720 1.00 90.44 87 SER A C 1
ATOM 615 O O . SER A 1 87 ? 4.627 2.839 10.431 1.00 90.44 87 SER A O 1
ATOM 617 N N . GLY A 1 88 ? 3.729 3.090 8.394 1.00 91.56 88 GLY A N 1
ATOM 618 C CA . GLY A 1 88 ? 5.001 3.102 7.682 1.00 91.56 88 GLY A CA 1
ATOM 619 C C . GLY A 1 88 ? 4.814 3.102 6.170 1.00 91.56 88 GLY A C 1
ATOM 620 O O . GLY A 1 88 ? 3.753 2.745 5.664 1.00 91.56 88 GLY A O 1
ATOM 621 N N . VAL A 1 89 ? 5.858 3.512 5.456 1.00 91.50 89 VAL A N 1
ATOM 622 C CA . VAL A 1 89 ? 5.961 3.376 4.002 1.00 91.50 89 VAL A CA 1
ATOM 623 C C . VAL A 1 89 ? 7.318 2.765 3.706 1.00 91.50 89 VAL A C 1
ATOM 625 O O . VAL A 1 89 ? 8.339 3.255 4.188 1.00 91.50 89 VAL A O 1
ATOM 628 N N . TYR A 1 90 ? 7.310 1.705 2.910 1.00 91.00 90 TYR A N 1
ATOM 629 C CA . TYR A 1 90 ? 8.508 1.051 2.416 1.00 91.00 90 TYR A CA 1
ATOM 630 C C . TYR A 1 90 ? 8.498 1.082 0.890 1.00 91.00 90 TYR A C 1
ATOM 632 O O . TYR A 1 90 ? 7.467 0.822 0.271 1.00 91.00 90 TYR A O 1
ATOM 640 N N . VAL A 1 91 ? 9.633 1.453 0.302 1.00 88.06 91 VAL A N 1
ATOM 641 C CA . VAL A 1 91 ? 9.842 1.477 -1.146 1.00 88.06 91 VAL A CA 1
ATOM 642 C C . VAL A 1 91 ? 11.231 0.924 -1.411 1.00 88.06 91 VAL A C 1
ATOM 644 O O . VAL A 1 91 ? 12.212 1.424 -0.861 1.00 88.06 91 VAL A O 1
ATOM 647 N N . GLU A 1 92 ? 11.299 -0.077 -2.274 1.00 87.06 92 GLU A N 1
ATOM 648 C CA . GLU A 1 92 ? 12.543 -0.640 -2.784 1.00 87.06 92 GLU A CA 1
ATOM 649 C C . GLU A 1 92 ? 12.513 -0.710 -4.312 1.00 87.06 92 GLU A C 1
ATOM 651 O O . GLU A 1 92 ? 11.487 -0.463 -4.949 1.00 87.06 92 GLU A O 1
ATOM 656 N N . THR A 1 93 ? 13.668 -0.977 -4.910 1.00 78.81 93 THR A N 1
ATOM 657 C CA . THR A 1 93 ? 13.805 -1.201 -6.348 1.00 78.81 93 THR A CA 1
ATOM 658 C C . THR A 1 93 ? 14.536 -2.512 -6.537 1.00 78.81 93 THR A C 1
ATOM 660 O O . THR A 1 93 ? 15.686 -2.632 -6.115 1.00 78.81 93 THR A O 1
ATOM 663 N N . ASP A 1 94 ? 13.879 -3.459 -7.193 1.00 70.50 94 ASP A N 1
ATOM 664 C CA . ASP A 1 94 ? 14.551 -4.630 -7.735 1.00 70.50 94 ASP A CA 1
ATOM 665 C C . ASP A 1 94 ? 15.295 -4.205 -9.007 1.00 70.50 94 ASP A C 1
ATOM 667 O O . ASP A 1 94 ? 14.686 -3.669 -9.940 1.00 70.50 94 ASP A O 1
ATOM 671 N N . TYR A 1 95 ? 16.619 -4.385 -9.013 1.00 61.34 95 TYR A N 1
ATOM 672 C CA . TYR A 1 95 ? 17.485 -4.155 -10.175 1.00 61.34 95 TYR A CA 1
ATOM 673 C C . TYR A 1 95 ? 17.862 -5.477 -10.841 1.00 61.34 95 TYR A C 1
ATOM 675 O O . TYR A 1 95 ? 18.305 -6.392 -10.109 1.00 61.34 95 TYR A O 1
#